Protein AF-A0A376L898-F1 (afdb_monomer)

Foldseek 3Di:
DDPLVVLVCLLPDPPDQLQVNLVVLDDDDLVRVQVVDPDRDSVVSLVVSLVVLLVSLAVCVPSLVVLLVVLDDPDDDPDPSNVSSLSSNLSSLLSPLSYDQVSNLVVLVVQLVSDPDPSSNVSSQVSCVSSVHPCNVVSVVVCCVVCVVVPVVVD

Sequence (155 aa):
MHVADAFRAVLLDEKIDPALAAEILTLPSVNEMAELFDIIDPIAIAEVREALTRTLATELADELLAIYNANYQSEYRVEHEDIAKRTLRNACLRFLAFGETHLADVLVSKQFHEANNMTDALAALSAAVAAQLPCRDALMQEYDDKWHLDGLVDG

Radius of gyration: 16.12 Å; Cα contacts (8 Å, |Δi|>4): 149; chains: 1; bounding box: 36×34×38 Å

Organism: Escherichia coli (NCBI:txid562)

Mean predicted aligned error: 5.52 Å

InterPro domains:
  IPR012779 Peptidase M1, alanyl aminopeptidase [PTHR46322] (3-153)
  IPR024601 Peptidase M1, alanyl aminopeptidase, C-terminal [PF17432] (2-153)
  IPR037144 Peptidase M1, alanyl aminopeptidase, C-terminal domain superfamily [G3DSA:1.25.50.10] (1-154)

Secondary structure (DSSP, 8-state):
--HHHHHHHHHH-TTS-HHHHHHHHSPPPHHHHHTT-SS--HHHHHHHHHHHHHHHHHHTHHHHHHHHHHT--SS---SHHHHHHHHHHHHHHHHHTTS-HHHHHHHHHHHHHH-SSHHHHHHHHHHHHHHT-TTHHHHHHHHHHHHTTSTTTT-

Nearest PDB structures (foldseek):
  5yo1-assembly1_A  TM=9.943E-01  e=6.608E-18  Escherichia coli K-12
  2dqm-assembly1_A  TM=9.947E-01  e=7.156E-17  Escherichia coli
  4xmz-assembly1_A  TM=9.949E-01  e=8.280E-17  Escherichia coli K-12
  3puu-assembly1_A  TM=9.947E-01  e=1.006E-16  Escherichia coli K-12
  5dll-assembly1_A  TM=9.369E-01  e=5.721E-07  Francisella tularensis subsp. tularensis SCHU S4

Structure (mmCIF, N/CA/C/O backbone):
data_AF-A0A376L898-F1
#
_entry.id   AF-A0A376L898-F1
#
loop_
_atom_site.group_PDB
_atom_site.id
_atom_site.type_symbol
_atom_site.label_atom_id
_atom_site.label_alt_id
_atom_site.label_comp_id
_atom_site.label_asym_id
_atom_site.label_entity_id
_atom_site.label_seq_id
_atom_site.pdbx_PDB_ins_code
_atom_site.Cartn_x
_atom_site.Cartn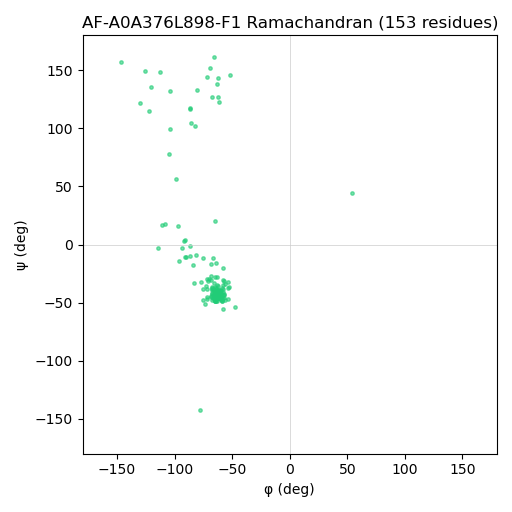_y
_atom_site.Cartn_z
_atom_site.occupancy
_atom_site.B_iso_or_equiv
_atom_site.auth_seq_id
_atom_site.auth_comp_id
_atom_site.auth_asym_id
_atom_site.auth_atom_id
_atom_site.pdbx_PDB_model_num
ATOM 1 N N . MET A 1 1 ? -8.219 -13.033 -18.993 1.00 48.44 1 MET A N 1
ATOM 2 C CA . MET A 1 1 ? -8.170 -13.227 -17.532 1.00 48.44 1 MET A CA 1
ATOM 3 C C . MET A 1 1 ? -7.136 -12.239 -17.041 1.00 48.44 1 MET A C 1
ATOM 5 O O . MET A 1 1 ? -5.955 -12.465 -17.281 1.00 48.44 1 MET A O 1
ATOM 9 N N . HIS A 1 2 ? -7.571 -11.067 -16.584 1.00 71.75 2 HIS A N 1
ATOM 10 C CA . HIS A 1 2 ? -6.644 -9.989 -16.253 1.00 71.75 2 HIS A CA 1
ATOM 11 C C . HIS A 1 2 ? -6.072 -10.265 -14.862 1.00 71.75 2 HIS A C 1
ATOM 13 O O . HIS A 1 2 ? -6.817 -10.615 -13.954 1.00 71.75 2 HIS A O 1
ATOM 19 N N . VAL A 1 3 ? -4.752 -10.151 -14.692 1.00 76.31 3 VAL A N 1
ATOM 20 C CA . VAL A 1 3 ? -4.074 -10.365 -13.397 1.00 76.31 3 VAL A CA 1
ATOM 21 C C . VAL A 1 3 ? -4.717 -9.506 -12.301 1.00 76.31 3 VAL A C 1
ATOM 23 O O . VAL A 1 3 ? -4.931 -9.988 -11.194 1.00 76.31 3 VAL A O 1
ATOM 26 N N . ALA A 1 4 ? -5.137 -8.286 -12.644 1.00 85.25 4 ALA A N 1
ATOM 27 C CA . ALA A 1 4 ? -5.867 -7.387 -11.757 1.00 85.25 4 ALA A CA 1
ATOM 28 C C . ALA A 1 4 ? -7.185 -7.978 -11.215 1.00 85.25 4 ALA A C 1
ATOM 30 O O . ALA A 1 4 ? -7.505 -7.748 -10.054 1.00 85.25 4 ALA A O 1
ATOM 31 N N . ASP A 1 5 ? -7.919 -8.784 -11.993 1.00 87.12 5 ASP A N 1
ATOM 32 C CA . ASP A 1 5 ? -9.185 -9.387 -11.544 1.00 87.12 5 ASP A CA 1
ATOM 33 C C . ASP A 1 5 ? -8.963 -10.390 -10.405 1.00 87.12 5 ASP A C 1
ATOM 35 O O . ASP A 1 5 ? -9.804 -10.515 -9.517 1.00 87.12 5 ASP A O 1
ATOM 39 N N . ALA A 1 6 ? -7.823 -11.090 -10.401 1.00 88.25 6 ALA A N 1
ATOM 40 C CA . ALA A 1 6 ? -7.473 -12.017 -9.328 1.00 88.25 6 ALA A CA 1
ATOM 41 C C . ALA A 1 6 ? -7.183 -11.269 -8.018 1.00 88.25 6 ALA A C 1
ATOM 43 O O . ALA A 1 6 ? -7.700 -11.646 -6.969 1.00 88.25 6 ALA A O 1
ATOM 44 N N . PHE A 1 7 ? -6.428 -10.167 -8.084 1.00 90.00 7 PHE A N 1
ATOM 45 C CA . PHE A 1 7 ? -6.202 -9.293 -6.928 1.00 90.00 7 PHE A CA 1
ATOM 46 C C . PHE A 1 7 ? -7.503 -8.633 -6.450 1.00 90.00 7 PHE A C 1
ATOM 48 O O . PHE A 1 7 ? -7.739 -8.552 -5.246 1.00 90.00 7 PHE A O 1
ATOM 55 N N . ARG A 1 8 ? -8.389 -8.235 -7.375 1.00 92.25 8 ARG A N 1
ATOM 56 C CA . ARG A 1 8 ? -9.720 -7.704 -7.044 1.00 92.25 8 ARG A CA 1
ATOM 57 C C . ARG A 1 8 ? -10.566 -8.734 -6.300 1.00 92.25 8 ARG A C 1
ATOM 59 O O . ARG A 1 8 ? -11.187 -8.398 -5.301 1.00 92.25 8 ARG A O 1
ATOM 66 N N . ALA A 1 9 ? -10.568 -9.986 -6.758 1.00 92.31 9 ALA A N 1
ATOM 67 C CA . ALA A 1 9 ? -11.301 -11.061 -6.098 1.00 92.31 9 ALA A CA 1
ATOM 68 C C . ALA A 1 9 ? -10.808 -11.291 -4.662 1.00 92.31 9 ALA A C 1
ATOM 70 O O . ALA A 1 9 ? -11.628 -11.487 -3.776 1.00 92.31 9 ALA A O 1
ATOM 71 N N . VAL A 1 10 ? -9.495 -11.204 -4.428 1.00 92.38 10 VAL A N 1
ATOM 72 C CA . VAL A 1 10 ? -8.902 -11.315 -3.085 1.00 92.38 10 VAL A CA 1
ATOM 73 C C . VAL A 1 10 ? -9.291 -10.134 -2.197 1.00 92.38 10 VAL A C 1
ATOM 75 O O . VAL A 1 10 ? -9.647 -10.343 -1.043 1.00 92.38 10 VAL A O 1
ATOM 78 N N . LEU A 1 11 ? -9.270 -8.905 -2.725 1.00 89.69 11 LEU A N 1
ATOM 79 C CA . LEU A 1 11 ? -9.689 -7.709 -1.983 1.00 89.69 11 LEU A CA 1
ATOM 80 C C . LEU A 1 11 ? -11.168 -7.755 -1.576 1.00 89.69 11 LEU A C 1
ATOM 82 O O . LEU A 1 11 ? -11.519 -7.252 -0.514 1.00 89.69 11 LEU A O 1
ATOM 86 N N . LEU A 1 12 ? -12.027 -8.331 -2.418 1.00 90.69 12 LEU A N 1
ATOM 87 C CA . LEU A 1 12 ? -13.478 -8.367 -2.215 1.00 90.69 12 LEU A CA 1
ATOM 88 C C . LEU A 1 12 ? -13.981 -9.641 -1.516 1.00 90.69 12 LEU A C 1
ATOM 90 O O . LEU A 1 12 ? -15.183 -9.760 -1.268 1.00 90.69 12 LEU A O 1
ATOM 94 N N . ASP A 1 13 ? -13.107 -10.602 -1.210 1.00 91.69 13 ASP A N 1
ATOM 95 C CA . ASP A 1 13 ? -13.499 -11.823 -0.507 1.00 91.69 13 ASP A CA 1
ATOM 96 C C . ASP A 1 13 ? -13.566 -11.582 1.007 1.00 91.69 13 ASP A C 1
ATOM 98 O O . ASP A 1 13 ? -12.559 -11.584 1.703 1.00 91.69 13 ASP A O 1
ATOM 102 N N . GLU A 1 14 ? -14.773 -11.427 1.549 1.00 85.12 14 GLU A N 1
ATOM 103 C CA . GLU A 1 14 ? -14.986 -11.244 2.993 1.00 85.12 14 GLU A CA 1
ATOM 104 C C . GLU A 1 14 ? -14.634 -12.481 3.842 1.00 85.12 14 GLU A C 1
ATOM 106 O O . GLU A 1 14 ? -14.609 -12.399 5.071 1.00 85.12 14 GLU A O 1
ATOM 111 N N . LYS A 1 15 ? -14.411 -13.647 3.221 1.00 89.12 15 LYS A N 1
ATOM 112 C CA . LYS A 1 15 ? -14.118 -14.902 3.933 1.00 89.12 15 LYS A CA 1
ATOM 113 C C . LYS A 1 15 ? -12.632 -15.194 4.038 1.00 89.12 15 LYS A C 1
ATOM 115 O O . LYS A 1 15 ? -12.262 -16.106 4.781 1.00 89.12 15 LYS A O 1
ATOM 120 N N . ILE A 1 16 ? -11.798 -14.492 3.274 1.00 90.00 16 ILE A N 1
ATOM 121 C CA . ILE A 1 16 ? -10.358 -14.689 3.337 1.00 90.00 16 ILE A CA 1
ATOM 122 C C . ILE A 1 16 ? -9.821 -14.122 4.652 1.00 90.00 16 ILE A C 1
ATOM 124 O O . ILE A 1 16 ? -10.293 -13.103 5.156 1.00 90.00 16 ILE A O 1
ATOM 128 N N . ASP A 1 17 ? -8.819 -14.788 5.219 1.00 89.44 17 ASP A N 1
ATOM 129 C CA . ASP A 1 17 ? -8.093 -14.241 6.360 1.00 89.44 17 ASP A CA 1
ATOM 130 C C . ASP A 1 17 ? -7.400 -12.929 5.932 1.00 89.44 17 ASP A C 1
ATOM 132 O O . ASP A 1 17 ? -6.660 -12.944 4.940 1.00 89.44 17 ASP A O 1
ATOM 136 N N . PRO A 1 18 ? -7.593 -11.802 6.647 1.00 88.69 18 PRO A N 1
ATOM 137 C CA . PRO A 1 18 ? -6.912 -10.546 6.344 1.00 88.69 18 PRO A CA 1
ATOM 138 C C . PRO A 1 18 ? -5.387 -10.676 6.276 1.00 88.69 18 PRO A C 1
ATOM 140 O O . PRO A 1 18 ? -4.759 -9.992 5.471 1.00 88.69 18 PRO A O 1
ATOM 143 N N . ALA A 1 19 ? -4.787 -11.569 7.072 1.00 88.50 19 ALA A N 1
ATOM 144 C CA . ALA A 1 19 ? -3.355 -11.841 7.008 1.00 88.50 19 ALA A CA 1
ATOM 145 C C . ALA A 1 19 ? -2.976 -12.472 5.663 1.00 88.50 19 ALA A C 1
ATOM 147 O O . ALA A 1 19 ? -2.020 -12.041 5.024 1.00 88.50 19 ALA A O 1
ATOM 148 N N . LEU A 1 20 ? -3.765 -13.442 5.190 1.00 89.88 20 LEU A N 1
ATOM 149 C CA . LEU A 1 20 ? -3.551 -14.072 3.889 1.00 89.88 20 LEU A CA 1
ATOM 150 C C . LEU A 1 20 ? -3.771 -13.079 2.741 1.00 89.88 20 LEU A C 1
ATOM 152 O O . LEU A 1 20 ? -2.969 -13.041 1.811 1.00 89.88 20 LEU A O 1
ATOM 156 N N . ALA A 1 21 ? -4.817 -12.250 2.808 1.00 92.00 21 ALA A N 1
ATOM 157 C CA . ALA A 1 21 ? -5.037 -11.197 1.818 1.00 92.00 21 ALA A CA 1
ATOM 158 C C . ALA A 1 21 ? -3.859 -10.216 1.765 1.00 92.00 21 ALA A C 1
ATOM 160 O O . ALA A 1 21 ? -3.426 -9.842 0.677 1.00 92.00 21 ALA A O 1
ATOM 161 N N . ALA A 1 22 ? -3.311 -9.831 2.920 1.00 90.62 22 ALA A N 1
ATOM 162 C CA . ALA A 1 22 ? -2.175 -8.922 2.990 1.00 90.62 22 ALA A CA 1
ATOM 163 C C . ALA A 1 22 ? -0.901 -9.515 2.368 1.00 90.62 22 ALA A C 1
ATOM 165 O O . ALA A 1 22 ? -0.192 -8.807 1.654 1.00 90.62 22 ALA A O 1
ATOM 166 N N . GLU A 1 23 ? -0.634 -10.803 2.593 1.00 90.88 23 GLU A N 1
ATOM 167 C CA . GLU A 1 23 ? 0.485 -11.512 1.960 1.00 90.88 23 GLU A CA 1
ATOM 168 C C . GLU A 1 23 ? 0.292 -11.625 0.443 1.00 90.88 23 GLU A C 1
ATOM 170 O O . GLU A 1 23 ? 1.206 -11.317 -0.314 1.00 90.88 23 GLU A O 1
ATOM 175 N N . ILE A 1 24 ? -0.917 -11.961 -0.027 1.00 92.06 24 ILE A N 1
ATOM 176 C CA . ILE A 1 24 ? -1.215 -12.010 -1.468 1.00 92.06 24 ILE A CA 1
ATOM 177 C C . ILE A 1 24 ? -1.038 -10.631 -2.119 1.00 92.06 24 ILE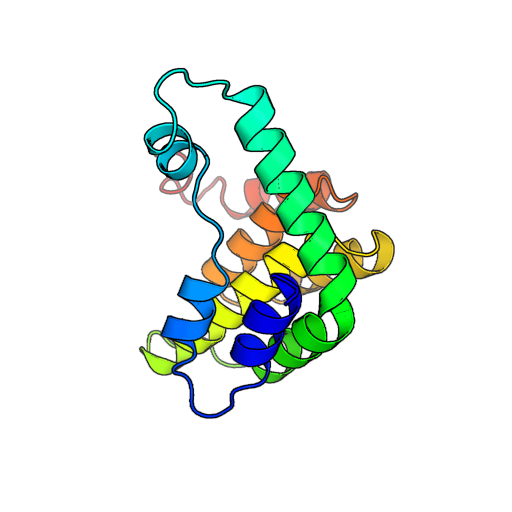 A C 1
ATOM 179 O O . ILE A 1 24 ? -0.529 -10.535 -3.233 1.00 92.06 24 ILE A O 1
ATOM 183 N N . LEU A 1 25 ? -1.440 -9.559 -1.432 1.00 89.94 25 LEU A N 1
ATOM 184 C CA . LEU A 1 25 ? -1.281 -8.176 -1.889 1.00 89.94 25 LEU A CA 1
ATOM 185 C C . LEU A 1 25 ? 0.160 -7.662 -1.765 1.00 89.94 25 LEU A C 1
ATOM 187 O O . LEU A 1 25 ? 0.482 -6.603 -2.304 1.00 89.94 25 LEU A O 1
ATOM 191 N N . THR A 1 26 ? 1.042 -8.381 -1.076 1.00 89.62 26 THR A N 1
ATOM 192 C CA . THR A 1 26 ? 2.444 -7.998 -0.958 1.00 89.62 26 THR A CA 1
ATOM 193 C C . THR A 1 26 ? 3.206 -8.539 -2.160 1.00 89.62 26 THR A C 1
ATOM 195 O O . THR A 1 26 ? 3.494 -9.726 -2.270 1.00 89.62 26 THR A O 1
ATOM 198 N N . LEU A 1 27 ? 3.525 -7.641 -3.097 1.00 88.62 27 LEU A N 1
ATOM 199 C CA . LEU A 1 27 ? 4.331 -8.002 -4.260 1.00 88.62 27 LEU A CA 1
ATOM 200 C C . LEU A 1 27 ? 5.725 -8.477 -3.822 1.00 88.62 27 LEU A C 1
ATOM 202 O O . LEU A 1 27 ? 6.306 -7.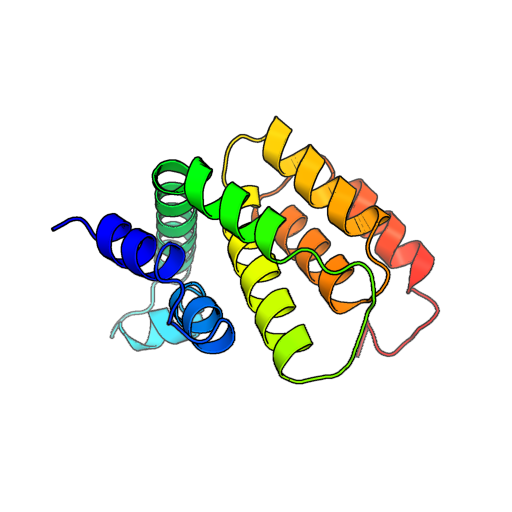851 -2.924 1.00 88.62 27 LEU A O 1
ATOM 206 N N . PRO A 1 28 ? 6.295 -9.487 -4.508 1.00 89.62 28 PRO A N 1
ATOM 207 C CA . PRO A 1 28 ? 7.636 -9.974 -4.220 1.00 89.62 28 PRO A CA 1
ATOM 208 C C . PRO A 1 28 ? 8.661 -8.837 -4.194 1.00 89.62 28 PRO A C 1
ATOM 210 O O . PRO A 1 28 ? 8.566 -7.841 -4.926 1.00 89.62 28 PRO A O 1
ATOM 213 N N . SER A 1 29 ? 9.651 -8.971 -3.323 1.00 89.44 29 SER A N 1
ATOM 214 C CA . SER A 1 29 ? 10.795 -8.072 -3.270 1.00 89.44 29 SER A CA 1
ATOM 215 C C . SER A 1 29 ? 11.648 -8.192 -4.534 1.00 89.44 29 SER A C 1
ATOM 217 O O . SER A 1 29 ? 11.599 -9.182 -5.261 1.00 89.44 29 SER A O 1
ATOM 219 N N . VAL A 1 30 ? 12.483 -7.182 -4.788 1.00 88.06 30 VAL A N 1
ATOM 220 C CA . VAL A 1 30 ? 13.426 -7.214 -5.919 1.00 88.06 30 VAL A CA 1
ATOM 221 C C . VAL A 1 30 ? 14.377 -8.414 -5.848 1.00 88.06 30 VAL A C 1
ATOM 223 O O . VAL A 1 30 ? 14.753 -8.941 -6.888 1.00 88.06 30 VAL A O 1
ATOM 226 N N . ASN A 1 31 ? 14.710 -8.882 -4.640 1.00 88.50 31 ASN A N 1
ATOM 227 C CA . ASN A 1 31 ? 15.558 -10.056 -4.432 1.00 88.50 31 ASN A CA 1
ATOM 228 C C . ASN A 1 31 ? 14.821 -11.347 -4.801 1.00 88.50 31 ASN A C 1
ATOM 230 O O . ASN A 1 31 ? 15.354 -12.153 -5.552 1.00 88.50 31 ASN A O 1
ATOM 234 N N . GLU A 1 32 ? 13.577 -11.507 -4.345 1.00 90.19 32 GLU A N 1
ATOM 235 C CA . GLU A 1 32 ? 12.744 -12.661 -4.711 1.00 90.19 32 GLU A CA 1
ATOM 236 C C . GLU A 1 32 ? 12.471 -12.700 -6.216 1.00 90.19 32 GLU A C 1
ATOM 238 O O . GLU A 1 32 ? 12.510 -13.760 -6.831 1.00 90.19 32 GLU A 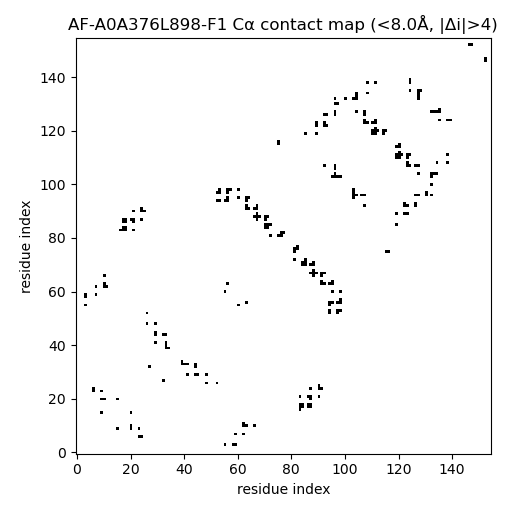O 1
ATOM 243 N N . MET A 1 33 ? 12.240 -11.539 -6.837 1.00 89.25 33 MET A N 1
ATOM 244 C CA . MET A 1 33 ? 12.099 -11.450 -8.290 1.00 89.25 33 MET A CA 1
ATOM 245 C C . MET A 1 33 ? 13.403 -11.801 -9.007 1.00 89.25 33 MET A C 1
ATOM 247 O O . MET A 1 33 ? 13.354 -12.462 -10.037 1.00 89.25 33 MET A O 1
ATOM 251 N N . ALA A 1 34 ? 14.557 -11.385 -8.481 1.00 90.06 34 ALA A N 1
ATOM 252 C CA . ALA A 1 34 ? 15.859 -11.678 -9.073 1.00 90.06 34 ALA A CA 1
ATOM 253 C C . ALA A 1 34 ? 16.168 -13.181 -9.102 1.00 90.06 34 ALA A C 1
ATOM 255 O O . ALA A 1 34 ? 16.737 -13.652 -10.082 1.00 90.06 34 ALA A O 1
ATOM 256 N N . GLU A 1 35 ? 15.736 -13.943 -8.093 1.00 91.31 35 GLU A N 1
ATOM 257 C CA . GLU A 1 35 ? 15.888 -15.406 -8.062 1.00 91.31 35 GLU A CA 1
ATOM 258 C C . GLU A 1 35 ? 15.117 -16.132 -9.180 1.00 91.31 35 GLU A C 1
ATOM 260 O O . GLU A 1 35 ? 15.411 -17.289 -9.481 1.00 91.31 35 GLU A O 1
ATOM 265 N N . LEU A 1 36 ? 14.159 -15.465 -9.834 1.00 89.56 36 LEU A N 1
ATOM 266 C CA . LEU A 1 36 ? 13.407 -16.017 -10.966 1.00 89.56 36 LEU A CA 1
ATOM 267 C C . LEU A 1 36 ? 14.160 -15.916 -12.303 1.00 89.56 36 LEU A C 1
ATOM 269 O O . LEU A 1 36 ? 13.688 -16.465 -13.301 1.00 89.56 36 LEU A O 1
ATOM 273 N N . PHE A 1 37 ? 15.293 -15.208 -12.349 1.00 90.50 37 PHE A N 1
ATOM 274 C CA . PHE A 1 37 ? 16.048 -14.950 -13.573 1.00 90.50 37 PHE A CA 1
ATOM 275 C C . PHE A 1 37 ? 17.478 -15.493 -13.488 1.00 90.50 37 PHE A C 1
ATOM 277 O O . PHE A 1 37 ? 18.201 -15.240 -12.530 1.00 90.50 37 PHE A O 1
ATOM 284 N N . ASP A 1 38 ? 17.932 -16.157 -14.555 1.00 88.94 38 ASP A N 1
ATOM 285 C CA . ASP A 1 38 ? 19.322 -16.627 -14.664 1.00 88.94 38 ASP A CA 1
ATOM 286 C C . ASP A 1 38 ? 20.332 -15.468 -14.803 1.00 88.94 38 ASP A C 1
ATOM 288 O O . ASP A 1 38 ? 21.483 -15.573 -14.378 1.00 88.94 38 ASP A O 1
ATOM 292 N N . ILE A 1 39 ? 19.912 -14.354 -15.417 1.00 91.31 39 ILE A N 1
ATOM 293 C CA . ILE A 1 39 ? 20.692 -13.115 -15.544 1.00 91.31 39 ILE A CA 1
ATOM 294 C C . ILE A 1 39 ? 19.885 -11.989 -14.905 1.00 91.31 39 ILE A C 1
ATOM 296 O O . ILE A 1 39 ? 18.814 -11.630 -15.393 1.00 91.31 39 ILE A O 1
ATOM 300 N N . ILE A 1 40 ? 20.414 -11.434 -13.818 1.00 89.94 40 ILE A N 1
ATOM 301 C CA . ILE A 1 40 ? 19.726 -10.429 -13.007 1.00 89.94 40 ILE A CA 1
ATOM 302 C C . ILE A 1 40 ? 19.983 -9.035 -13.586 1.00 89.94 40 ILE A C 1
ATOM 304 O O . ILE A 1 40 ? 21.119 -8.558 -13.580 1.00 89.94 40 ILE A O 1
ATOM 308 N N . ASP A 1 41 ? 18.916 -8.368 -14.026 1.00 92.12 41 ASP A N 1
ATOM 309 C CA . ASP A 1 41 ? 18.903 -6.926 -14.286 1.00 92.12 41 ASP A CA 1
ATOM 310 C C . ASP A 1 41 ? 18.155 -6.215 -13.141 1.00 92.12 41 ASP A C 1
ATOM 312 O O . ASP A 1 41 ? 16.919 -6.213 -13.109 1.00 92.12 41 ASP A O 1
ATOM 316 N N . PRO A 1 42 ? 18.875 -5.628 -12.167 1.00 88.81 42 PRO A N 1
ATOM 317 C CA . PRO A 1 42 ? 18.250 -5.036 -10.989 1.00 88.81 42 PRO A CA 1
ATOM 318 C C . PRO A 1 42 ? 17.432 -3.782 -11.321 1.00 88.81 42 PRO A C 1
ATOM 320 O O . PRO A 1 42 ? 16.477 -3.479 -10.606 1.00 88.81 42 PRO A O 1
ATOM 323 N N . ILE A 1 43 ? 17.782 -3.066 -12.395 1.00 91.25 43 ILE A N 1
ATOM 324 C CA . ILE A 1 43 ? 17.068 -1.857 -12.817 1.00 91.25 43 ILE A CA 1
ATOM 325 C C . ILE A 1 43 ? 15.732 -2.272 -13.423 1.00 91.25 43 ILE A C 1
ATOM 327 O O . ILE A 1 43 ? 14.687 -1.812 -12.966 1.00 91.25 43 ILE A O 1
ATOM 331 N N . ALA A 1 44 ? 15.752 -3.215 -14.369 1.00 91.00 44 ALA A N 1
ATOM 332 C CA . ALA A 1 44 ? 14.534 -3.704 -15.005 1.00 91.00 44 ALA A CA 1
ATOM 333 C C . ALA A 1 44 ? 13.564 -4.333 -13.990 1.00 91.00 44 ALA A C 1
ATOM 335 O O . ALA A 1 44 ? 12.360 -4.096 -14.059 1.00 91.00 44 ALA A O 1
ATOM 336 N N . ILE A 1 45 ? 14.068 -5.097 -13.013 1.00 91.19 45 ILE A N 1
ATOM 337 C CA . ILE A 1 45 ? 13.232 -5.693 -11.958 1.00 91.19 45 ILE A CA 1
ATOM 338 C C . ILE A 1 45 ? 12.565 -4.611 -11.103 1.00 91.19 45 ILE A C 1
ATOM 340 O O . ILE A 1 45 ? 11.363 -4.695 -10.838 1.00 91.19 45 ILE A O 1
ATOM 344 N N . ALA A 1 46 ? 13.321 -3.594 -10.680 1.00 89.94 46 ALA A N 1
ATOM 345 C CA . ALA A 1 46 ? 12.780 -2.495 -9.887 1.00 89.94 46 ALA A CA 1
ATOM 346 C C . ALA A 1 46 ? 11.716 -1.704 -10.668 1.00 89.94 46 ALA A C 1
ATOM 348 O O . ALA A 1 46 ? 10.626 -1.470 -10.142 1.00 89.94 46 ALA A O 1
ATOM 349 N N . GLU A 1 47 ? 11.991 -1.370 -11.932 1.00 91.12 47 GLU A N 1
ATOM 350 C CA . GLU A 1 47 ? 11.059 -0.653 -12.810 1.00 91.12 47 GLU A CA 1
ATOM 351 C C . GLU A 1 47 ? 9.779 -1.457 -13.070 1.00 91.12 47 GLU A C 1
ATOM 353 O O . GLU A 1 47 ? 8.677 -0.919 -12.967 1.00 91.12 47 GLU A O 1
ATOM 358 N N . VAL A 1 48 ? 9.893 -2.761 -13.350 1.00 92.00 48 VAL A N 1
ATOM 359 C CA . VAL A 1 48 ? 8.732 -3.641 -13.564 1.00 92.00 48 VAL A CA 1
ATOM 360 C C . VAL A 1 48 ? 7.898 -3.768 -12.295 1.00 92.00 48 VAL A C 1
ATOM 362 O O . VAL A 1 48 ? 6.668 -3.724 -12.364 1.00 92.00 48 VAL A O 1
ATOM 365 N N . ARG A 1 49 ? 8.538 -3.892 -11.128 1.00 91.12 49 ARG A N 1
ATOM 366 C CA . ARG A 1 49 ? 7.840 -3.949 -9.840 1.00 91.12 49 ARG A CA 1
ATOM 367 C C . ARG A 1 49 ? 7.065 -2.660 -9.571 1.00 91.12 49 ARG A C 1
ATOM 369 O O . ARG A 1 49 ? 5.903 -2.720 -9.165 1.00 91.12 49 ARG A O 1
ATOM 376 N N . GLU A 1 50 ? 7.670 -1.502 -9.821 1.00 90.69 50 GLU A N 1
ATOM 377 C CA . GLU A 1 50 ? 6.991 -0.212 -9.678 1.00 90.69 50 GLU A CA 1
ATOM 378 C C . GLU A 1 50 ? 5.842 -0.066 -10.686 1.00 90.69 50 GLU A C 1
ATOM 380 O O . GLU A 1 50 ? 4.728 0.297 -10.304 1.00 90.69 50 GLU A O 1
ATOM 385 N N . ALA A 1 51 ? 6.067 -0.414 -11.955 1.00 90.94 51 ALA A N 1
ATOM 386 C CA . ALA A 1 51 ? 5.049 -0.355 -13.000 1.00 90.94 51 ALA A CA 1
ATOM 387 C C . ALA A 1 51 ? 3.848 -1.264 -12.688 1.00 90.94 51 ALA A C 1
ATOM 389 O O . ALA A 1 51 ? 2.696 -0.855 -12.861 1.00 90.94 51 ALA A O 1
ATOM 390 N N . LEU A 1 52 ? 4.098 -2.473 -12.173 1.00 91.00 52 LEU A N 1
ATOM 391 C CA . LEU A 1 52 ? 3.049 -3.388 -11.722 1.00 91.00 52 LEU A CA 1
ATOM 392 C C . LEU A 1 52 ? 2.270 -2.796 -10.544 1.00 91.00 52 LEU A C 1
ATOM 394 O O . LEU A 1 52 ? 1.040 -2.817 -10.554 1.00 91.00 52 LEU A O 1
ATOM 398 N N . THR A 1 53 ? 2.976 -2.212 -9.573 1.00 92.25 53 THR A N 1
ATOM 399 C CA . THR A 1 53 ? 2.358 -1.539 -8.420 1.00 92.25 53 THR A CA 1
ATOM 400 C C . THR A 1 53 ? 1.442 -0.403 -8.873 1.00 92.25 53 THR A C 1
ATOM 402 O O . THR A 1 53 ? 0.285 -0.360 -8.466 1.00 92.25 53 THR A O 1
ATOM 405 N N . ARG A 1 54 ? 1.911 0.474 -9.771 1.00 92.00 54 ARG A N 1
ATOM 406 C CA . ARG A 1 54 ? 1.126 1.588 -10.338 1.00 92.00 54 ARG A CA 1
ATOM 407 C C . ARG A 1 54 ? -0.088 1.112 -11.134 1.00 92.00 54 ARG A C 1
ATOM 409 O O . ARG A 1 54 ? -1.163 1.702 -11.039 1.00 92.00 54 ARG A O 1
ATOM 416 N N . THR A 1 55 ? 0.069 0.033 -11.899 1.00 91.94 55 THR A N 1
ATOM 417 C CA . THR A 1 55 ? -1.024 -0.550 -12.689 1.00 91.94 55 THR A CA 1
ATOM 418 C C . THR A 1 55 ? -2.125 -1.082 -11.776 1.00 91.94 55 THR A C 1
ATOM 420 O O . THR A 1 55 ? -3.290 -0.736 -11.953 1.00 91.94 55 THR A O 1
ATOM 423 N N . LEU A 1 56 ? -1.762 -1.863 -10.753 1.00 92.00 56 LEU A N 1
ATOM 424 C CA . LEU A 1 56 ? -2.718 -2.379 -9.770 1.00 92.00 56 LEU A CA 1
ATOM 425 C C . LEU A 1 56 ? -3.358 -1.251 -8.955 1.00 92.00 56 LEU A C 1
ATOM 427 O O . LEU A 1 56 ? -4.566 -1.271 -8.747 1.00 92.00 56 LEU A O 1
ATOM 431 N N . ALA A 1 57 ? -2.578 -0.244 -8.556 1.00 93.00 57 ALA A N 1
ATOM 432 C CA . ALA A 1 57 ? -3.082 0.934 -7.857 1.00 93.00 57 ALA A CA 1
ATOM 433 C C . ALA A 1 57 ? -4.140 1.696 -8.666 1.00 93.00 57 ALA A C 1
ATOM 435 O O . ALA A 1 57 ? -5.108 2.183 -8.094 1.00 93.00 57 ALA A O 1
ATOM 436 N N . THR A 1 58 ? -3.967 1.781 -9.988 1.00 91.44 58 THR A N 1
ATOM 437 C CA . THR A 1 58 ? -4.908 2.471 -10.881 1.00 91.44 58 THR A CA 1
ATOM 438 C C . THR A 1 58 ? -6.177 1.649 -11.101 1.00 91.44 58 THR A C 1
ATOM 440 O O . THR A 1 58 ? -7.280 2.168 -10.969 1.00 91.44 58 THR A O 1
ATOM 443 N N . GLU A 1 59 ? -6.034 0.359 -11.407 1.00 92.38 59 GLU A N 1
ATOM 444 C CA . GLU A 1 59 ? -7.167 -0.521 -11.722 1.00 92.38 59 GLU A CA 1
ATOM 445 C C . GLU A 1 59 ? -8.027 -0.863 -10.496 1.00 92.38 59 GLU A C 1
ATOM 447 O O . GLU A 1 59 ? -9.225 -1.121 -10.633 1.00 92.38 59 GLU A O 1
ATOM 452 N N . LEU A 1 60 ? -7.421 -0.895 -9.305 1.00 93.44 60 LEU A N 1
ATOM 453 C CA . LEU A 1 60 ? -8.055 -1.300 -8.045 1.00 93.44 60 LEU A CA 1
ATOM 454 C C . LEU A 1 60 ? -8.243 -0.124 -7.079 1.00 93.44 60 LEU A C 1
ATOM 456 O O . LEU A 1 60 ? -8.414 -0.346 -5.884 1.00 93.44 60 LEU A O 1
ATOM 460 N N . ALA A 1 61 ? -8.161 1.121 -7.559 1.00 92.50 61 ALA A N 1
ATOM 461 C CA . ALA A 1 61 ? -8.151 2.314 -6.709 1.00 92.50 61 ALA A CA 1
ATOM 462 C C . ALA A 1 61 ? -9.349 2.370 -5.742 1.00 92.50 61 ALA A C 1
ATOM 464 O O . ALA A 1 61 ? -9.172 2.605 -4.544 1.00 92.50 61 ALA A O 1
ATOM 465 N N . ASP A 1 62 ? -10.555 2.111 -6.255 1.00 92.88 62 ASP A N 1
ATOM 466 C CA . ASP A 1 62 ? -11.795 2.164 -5.480 1.00 92.88 62 ASP A CA 1
ATOM 467 C C . ASP A 1 62 ? -11.841 1.058 -4.413 1.00 92.88 62 ASP A C 1
ATOM 469 O O . ASP A 1 62 ? -12.144 1.324 -3.246 1.00 92.88 62 ASP A O 1
ATOM 473 N N . GLU A 1 63 ? -11.489 -0.179 -4.777 1.00 93.94 63 GLU A N 1
ATOM 474 C CA . GLU A 1 63 ? -11.450 -1.308 -3.845 1.00 93.94 63 GLU A CA 1
ATOM 475 C C . GLU A 1 63 ? -10.368 -1.142 -2.784 1.00 93.94 63 GLU A C 1
ATOM 477 O O . GLU A 1 63 ? -10.629 -1.355 -1.600 1.00 93.94 63 GLU A O 1
ATOM 482 N N . LEU A 1 64 ? -9.163 -0.728 -3.181 1.00 94.62 64 LEU A N 1
ATOM 483 C CA . LEU A 1 64 ? -8.056 -0.480 -2.261 1.00 94.62 64 LEU A CA 1
ATOM 484 C C . LEU A 1 64 ? -8.444 0.569 -1.221 1.00 94.62 64 LEU A C 1
ATOM 486 O O . LEU A 1 64 ? -8.178 0.381 -0.034 1.00 94.62 64 LEU A O 1
ATOM 490 N N . LEU A 1 65 ? -9.109 1.649 -1.642 1.00 94.19 65 LEU A N 1
ATOM 491 C CA . LEU A 1 65 ? -9.572 2.690 -0.731 1.00 94.19 65 LEU A CA 1
ATOM 492 C C . LEU A 1 65 ? -10.686 2.184 0.196 1.00 94.19 65 LEU A C 1
ATOM 494 O O . LEU A 1 65 ? -10.697 2.516 1.385 1.00 94.19 65 LEU A O 1
ATOM 498 N N . ALA A 1 66 ? -11.607 1.364 -0.312 1.00 94.12 66 ALA A N 1
ATOM 499 C CA . ALA A 1 66 ? -12.668 0.774 0.497 1.00 94.12 66 ALA A CA 1
ATOM 500 C C . ALA A 1 66 ? -12.100 -0.147 1.589 1.00 94.12 66 ALA A C 1
ATOM 502 O O . ALA A 1 66 ? -12.435 0.015 2.764 1.00 94.12 66 ALA A O 1
ATOM 503 N N . ILE A 1 67 ? -11.187 -1.053 1.227 1.00 94.12 67 ILE A N 1
ATOM 504 C CA . ILE A 1 67 ? -10.545 -1.992 2.158 1.00 94.12 67 ILE A CA 1
ATOM 505 C C . ILE A 1 67 ? -9.624 -1.265 3.139 1.00 94.12 67 ILE A C 1
ATOM 507 O O . ILE A 1 67 ? -9.623 -1.588 4.330 1.00 94.12 67 ILE A O 1
ATOM 511 N N . TYR A 1 68 ? -8.902 -0.239 2.683 1.00 95.12 68 TYR A N 1
ATOM 512 C CA . TYR A 1 68 ? -8.101 0.627 3.547 1.00 95.12 68 TYR A CA 1
ATOM 513 C C . TYR A 1 68 ? -8.947 1.263 4.662 1.00 95.12 68 TYR A C 1
ATOM 515 O O . TYR A 1 68 ? -8.573 1.210 5.835 1.00 95.12 68 TYR A O 1
ATOM 523 N N . ASN A 1 69 ? -10.109 1.820 4.310 1.00 93.31 69 ASN A N 1
ATOM 524 C CA . ASN A 1 69 ? -11.010 2.450 5.274 1.00 93.31 69 ASN A CA 1
ATOM 525 C C . ASN A 1 69 ? -11.721 1.421 6.169 1.00 93.31 69 ASN A C 1
ATOM 527 O O . ASN A 1 69 ? -11.881 1.660 7.365 1.00 93.31 69 ASN A O 1
ATOM 531 N N . ALA A 1 70 ? -12.115 0.268 5.620 1.00 92.69 70 ALA A N 1
ATOM 532 C CA . ALA A 1 70 ? -12.794 -0.797 6.362 1.00 92.69 70 ALA A CA 1
ATOM 533 C C . ALA A 1 70 ? -11.916 -1.425 7.460 1.00 92.69 70 ALA A C 1
ATOM 535 O O . ALA A 1 70 ? -12.433 -1.896 8.471 1.00 92.69 70 ALA A O 1
ATOM 536 N N . ASN A 1 71 ? -10.592 -1.405 7.279 1.00 91.81 71 ASN A N 1
ATOM 537 C CA . ASN A 1 71 ? -9.620 -1.943 8.233 1.00 91.81 71 ASN A CA 1
ATOM 538 C C . ASN A 1 71 ? -9.019 -0.876 9.165 1.00 91.81 71 ASN A C 1
ATOM 540 O O . ASN A 1 71 ? -7.998 -1.122 9.807 1.00 91.81 71 ASN A O 1
ATOM 544 N N . TYR A 1 72 ? -9.624 0.312 9.262 1.00 92.31 72 TYR A N 1
ATOM 545 C CA . TYR A 1 72 ? -9.219 1.308 10.253 1.00 92.31 72 TYR A CA 1
ATOM 546 C C . TYR A 1 72 ? -9.447 0.799 11.685 1.00 92.31 72 TYR A C 1
ATOM 548 O O . TYR A 1 72 ? -10.490 0.226 12.006 1.00 92.31 72 TYR A O 1
ATOM 556 N N . GLN A 1 73 ? -8.480 1.056 12.566 1.00 88.38 73 GLN A N 1
ATOM 557 C CA . GLN A 1 73 ? -8.534 0.678 13.974 1.00 88.38 73 GLN A CA 1
ATOM 558 C C . GLN A 1 73 ? -8.200 1.890 14.837 1.00 88.38 73 GLN A C 1
ATOM 560 O O . GLN A 1 73 ? -7.130 2.478 14.705 1.00 88.38 73 GLN A O 1
ATOM 565 N N . SER A 1 74 ? -9.119 2.266 15.728 1.00 85.56 74 SER A N 1
ATOM 566 C CA . SER A 1 74 ? -8.914 3.383 16.656 1.00 85.56 74 SER A CA 1
ATOM 567 C C . SER A 1 74 ? -8.012 3.015 17.835 1.00 85.56 74 SER A C 1
ATOM 569 O O . SER A 1 74 ? -7.290 3.864 18.351 1.00 85.56 74 SER A O 1
ATOM 571 N N . GLU A 1 75 ? -8.055 1.756 18.274 1.00 86.56 75 GLU A N 1
ATOM 572 C CA . GLU A 1 75 ? -7.229 1.247 19.366 1.00 86.56 75 GLU A CA 1
ATOM 573 C C . GLU A 1 75 ? -6.081 0.404 18.818 1.00 86.56 75 GLU A C 1
ATOM 575 O O . GLU A 1 75 ? -6.285 -0.475 17.983 1.00 86.56 75 GLU A O 1
ATOM 580 N N . TYR A 1 76 ? -4.871 0.664 19.310 1.00 86.31 76 TYR A N 1
ATOM 581 C CA . TYR A 1 76 ? -3.710 -0.154 18.995 1.00 86.31 76 TYR A CA 1
ATOM 582 C C . TYR A 1 76 ? -3.625 -1.337 19.959 1.00 86.31 76 TYR A C 1
ATOM 584 O O . TYR A 1 76 ? -3.424 -1.154 21.162 1.00 86.31 76 TYR A O 1
ATOM 592 N N . ARG A 1 77 ? -3.741 -2.553 19.419 1.00 85.38 77 ARG A N 1
ATOM 593 C CA . ARG A 1 77 ? -3.528 -3.803 20.155 1.00 85.38 77 ARG A CA 1
ATOM 594 C C . ARG A 1 77 ? -2.493 -4.675 19.455 1.00 85.38 77 ARG A C 1
ATOM 596 O O . ARG A 1 77 ? -2.349 -4.654 18.228 1.00 85.38 77 ARG A O 1
ATOM 603 N N . VAL A 1 78 ? -1.771 -5.450 20.259 1.00 87.19 78 VAL A N 1
ATOM 604 C CA . VAL A 1 78 ? -0.812 -6.468 19.801 1.00 87.19 78 VAL A CA 1
ATOM 605 C C . VAL A 1 78 ? -1.502 -7.832 19.850 1.00 87.19 78 VAL A C 1
ATOM 607 O O . VAL A 1 78 ? -1.074 -8.751 20.541 1.00 87.19 78 VAL A O 1
ATOM 610 N N . GLU A 1 79 ? -2.629 -7.925 19.151 1.00 90.50 79 GLU A N 1
ATOM 611 C CA . GLU A 1 79 ? -3.419 -9.145 18.984 1.00 90.50 79 GLU A CA 1
ATOM 612 C C . GLU A 1 79 ? -3.356 -9.580 17.520 1.00 90.50 79 GLU A C 1
ATOM 614 O O . GLU A 1 79 ? -3.226 -8.743 16.626 1.00 90.50 79 GLU A O 1
ATOM 619 N N . HIS A 1 80 ? -3.410 -10.887 17.261 1.00 87.44 80 HIS A N 1
ATOM 620 C CA . HIS A 1 80 ? -3.214 -11.422 15.910 1.00 87.44 80 HIS A CA 1
ATOM 621 C C . HIS A 1 80 ? -4.215 -10.857 14.893 1.00 87.44 80 HIS A C 1
ATOM 623 O O . HIS A 1 80 ? -3.810 -10.505 13.787 1.00 87.44 80 HIS A O 1
ATOM 629 N N . GLU A 1 81 ? -5.487 -10.710 15.271 1.00 88.50 81 GLU A N 1
ATOM 630 C CA . GLU A 1 81 ? -6.519 -10.135 14.399 1.00 88.50 81 GLU A CA 1
ATOM 631 C C . GLU A 1 81 ? -6.248 -8.657 14.089 1.00 88.50 81 GLU A C 1
ATOM 633 O O . GLU A 1 81 ? -6.347 -8.230 12.936 1.00 88.50 81 GLU A O 1
ATOM 638 N N . ASP A 1 82 ? -5.850 -7.878 15.098 1.00 89.44 82 ASP A N 1
ATOM 639 C CA . ASP A 1 82 ? -5.504 -6.469 14.930 1.00 89.44 82 ASP A CA 1
ATOM 640 C C . ASP A 1 82 ? -4.251 -6.290 14.066 1.00 89.44 82 ASP A C 1
ATOM 642 O O . ASP A 1 82 ? -4.198 -5.404 13.217 1.00 89.44 82 ASP A O 1
ATOM 646 N N . ILE A 1 83 ? -3.250 -7.155 14.238 1.00 90.19 83 ILE A N 1
ATOM 647 C CA . ILE A 1 83 ? -2.059 -7.166 13.387 1.00 90.19 83 ILE A CA 1
ATOM 648 C C . ILE A 1 83 ? -2.455 -7.486 11.944 1.00 90.19 83 ILE A C 1
ATOM 650 O O . ILE A 1 83 ? -2.029 -6.773 11.043 1.00 90.19 83 ILE A O 1
ATOM 654 N N . ALA A 1 84 ? -3.296 -8.497 11.713 1.00 91.00 84 ALA A N 1
ATOM 655 C CA . ALA A 1 84 ? -3.730 -8.892 10.374 1.00 91.00 84 ALA A CA 1
ATOM 656 C C . ALA A 1 84 ? -4.459 -7.754 9.637 1.00 91.00 84 ALA A C 1
ATOM 658 O O . ALA A 1 84 ? -4.108 -7.423 8.502 1.00 91.00 84 ALA A O 1
ATOM 659 N N . LYS A 1 85 ? -5.414 -7.092 10.306 1.00 91.75 85 LYS A N 1
ATOM 660 C CA . LYS A 1 85 ? -6.130 -5.926 9.757 1.00 91.75 85 LYS A CA 1
ATOM 661 C C . LYS A 1 85 ? -5.192 -4.765 9.449 1.00 91.75 85 LYS A C 1
ATOM 663 O O . LYS A 1 85 ? -5.281 -4.170 8.375 1.00 91.75 85 LYS A O 1
ATOM 668 N N . ARG A 1 86 ? -4.257 -4.471 10.356 1.00 93.00 86 ARG A N 1
ATOM 669 C CA . ARG A 1 86 ? -3.250 -3.423 10.161 1.00 93.00 86 ARG A CA 1
ATOM 670 C C . ARG A 1 86 ? -2.316 -3.737 8.993 1.00 93.00 86 ARG A C 1
ATOM 672 O O . ARG A 1 86 ? -2.042 -2.854 8.182 1.00 93.00 86 ARG A O 1
ATOM 679 N N . THR A 1 87 ? -1.863 -4.982 8.859 1.00 91.62 87 THR A N 1
ATOM 680 C CA . THR A 1 87 ? -1.028 -5.416 7.731 1.00 91.62 87 THR A CA 1
ATOM 681 C C . THR A 1 87 ? -1.781 -5.268 6.412 1.00 91.62 87 THR A C 1
ATOM 683 O O . THR A 1 87 ? -1.227 -4.702 5.472 1.00 91.62 87 THR A O 1
ATOM 686 N N . LEU A 1 88 ? -3.057 -5.671 6.354 1.00 93.75 88 LEU A N 1
ATOM 687 C CA . LEU A 1 88 ? -3.897 -5.505 5.164 1.00 93.75 88 LEU A CA 1
ATOM 688 C C . LEU A 1 88 ? -4.114 -4.027 4.812 1.00 93.75 88 LEU A C 1
ATOM 690 O O . LEU A 1 88 ? -3.935 -3.629 3.659 1.00 93.75 88 LEU A O 1
ATOM 694 N N . ARG A 1 89 ? -4.439 -3.190 5.804 1.00 94.69 89 ARG A N 1
ATOM 695 C CA . ARG A 1 89 ? -4.588 -1.739 5.622 1.00 94.69 89 ARG A CA 1
ATOM 696 C C . ARG A 1 89 ? -3.308 -1.116 5.064 1.00 94.69 89 ARG A C 1
ATOM 698 O O . ARG A 1 89 ? -3.362 -0.350 4.105 1.00 94.69 89 ARG A O 1
ATOM 705 N N . ASN A 1 90 ? -2.155 -1.478 5.621 1.00 94.69 90 ASN A N 1
ATOM 706 C CA . ASN A 1 90 ? -0.862 -0.962 5.180 1.00 94.69 90 ASN A CA 1
ATOM 707 C C . ASN A 1 90 ? -0.443 -1.515 3.809 1.00 94.69 90 ASN A C 1
ATOM 709 O O . ASN A 1 90 ? 0.175 -0.790 3.032 1.00 94.69 90 ASN A O 1
ATOM 713 N N . ALA A 1 91 ? -0.824 -2.746 3.459 1.00 93.88 91 ALA A N 1
ATOM 714 C CA . ALA A 1 91 ? -0.667 -3.267 2.103 1.00 93.88 91 ALA A CA 1
ATOM 715 C C . ALA A 1 91 ? -1.487 -2.449 1.092 1.00 93.88 91 ALA A C 1
ATOM 717 O O . ALA A 1 91 ? -0.955 -2.058 0.056 1.00 93.88 91 ALA A O 1
ATOM 718 N N . CYS A 1 92 ? -2.732 -2.092 1.426 1.00 95.00 92 CYS A N 1
ATOM 719 C CA . CYS A 1 92 ? -3.557 -1.225 0.581 1.00 95.00 92 CYS A CA 1
ATOM 720 C C . CYS A 1 92 ? -2.949 0.178 0.432 1.00 95.00 92 CYS A C 1
ATOM 722 O O . CYS A 1 92 ? -2.884 0.701 -0.680 1.00 95.00 92 CYS A O 1
ATOM 724 N N . LEU A 1 93 ? -2.439 0.767 1.524 1.00 95.38 93 LEU A N 1
ATOM 725 C CA . LEU A 1 93 ? -1.786 2.081 1.492 1.00 95.38 93 LEU A CA 1
ATOM 726 C C . LEU A 1 93 ? -0.593 2.112 0.531 1.00 95.38 93 LEU A C 1
ATOM 728 O O . LEU A 1 93 ? -0.406 3.104 -0.169 1.00 95.38 93 LEU A O 1
ATOM 732 N N . ARG A 1 94 ? 0.194 1.027 0.466 1.00 93.94 94 ARG A N 1
ATOM 733 C CA . ARG A 1 94 ? 1.330 0.939 -0.461 1.00 93.94 94 ARG A CA 1
ATOM 734 C C . ARG A 1 94 ? 0.889 1.134 -1.901 1.00 93.94 94 ARG A C 1
ATOM 736 O O . ARG A 1 94 ? 1.557 1.869 -2.606 1.00 93.94 94 ARG A O 1
ATOM 743 N N . PHE A 1 95 ? -0.225 0.538 -2.326 1.00 94.69 95 PHE A N 1
ATOM 744 C CA . PHE A 1 95 ? -0.760 0.771 -3.668 1.00 94.69 95 PHE A CA 1
ATOM 745 C C . PHE A 1 95 ? -1.367 2.168 -3.806 1.00 94.69 95 PHE A C 1
ATOM 747 O O . PHE A 1 95 ? -1.060 2.861 -4.770 1.00 94.69 95 PHE A O 1
ATOM 754 N N . LEU A 1 96 ? -2.168 2.617 -2.832 1.00 94.88 96 LEU A N 1
ATOM 755 C CA . LEU A 1 96 ? -2.805 3.942 -2.865 1.00 94.88 96 LEU A CA 1
ATOM 756 C C . LEU A 1 96 ? -1.787 5.085 -2.993 1.00 94.88 96 LEU A C 1
ATOM 758 O O . LEU A 1 96 ? -2.076 6.081 -3.650 1.00 94.88 96 LEU A O 1
ATOM 762 N N . ALA A 1 97 ? -0.583 4.921 -2.439 1.00 95.31 97 ALA A N 1
ATOM 763 C CA . ALA A 1 97 ? 0.503 5.886 -2.582 1.00 95.31 97 ALA A CA 1
ATOM 764 C C . ALA A 1 97 ? 0.982 6.064 -4.037 1.00 95.31 97 ALA A C 1
ATOM 766 O O . ALA A 1 97 ? 1.445 7.140 -4.399 1.00 95.31 97 ALA A O 1
ATOM 767 N N . PHE A 1 98 ? 0.842 5.039 -4.884 1.00 94.50 98 PHE A N 1
ATOM 768 C CA . PHE A 1 98 ? 1.170 5.086 -6.315 1.00 94.50 98 PHE A CA 1
ATOM 769 C C . PHE A 1 98 ? -0.016 5.492 -7.207 1.00 94.50 98 PHE A C 1
ATOM 771 O O . PHE A 1 98 ? 0.122 5.473 -8.434 1.00 94.50 98 PHE A O 1
ATOM 778 N N . GLY A 1 99 ? -1.165 5.823 -6.608 1.00 91.56 99 GLY A N 1
ATOM 779 C CA . GLY A 1 99 ? -2.357 6.306 -7.300 1.00 91.56 99 GLY A CA 1
ATOM 780 C C . GLY A 1 99 ? -2.264 7.784 -7.696 1.00 91.56 99 GLY A C 1
ATOM 781 O O . GLY A 1 99 ? -1.213 8.284 -8.096 1.00 91.56 99 GLY A O 1
ATOM 782 N N . GLU A 1 100 ? -3.387 8.497 -7.602 1.00 90.38 100 GLU A N 1
ATOM 783 C CA . GLU A 1 100 ? -3.436 9.936 -7.882 1.00 90.38 100 GLU A CA 1
ATOM 784 C C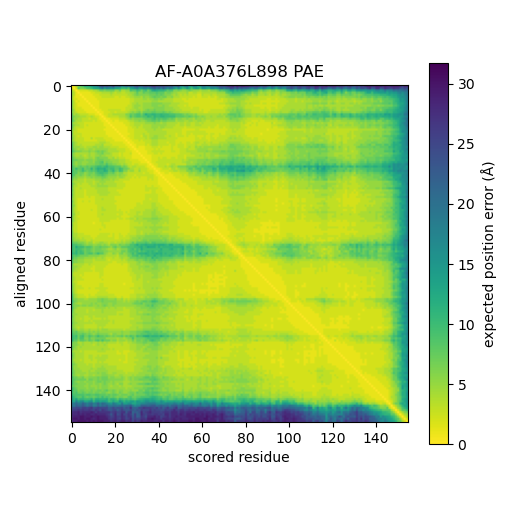 . GLU A 1 100 ? -2.641 10.718 -6.824 1.00 90.38 100 GLU A C 1
ATOM 786 O O . GLU A 1 100 ? -2.870 10.554 -5.627 1.00 90.38 100 GLU A O 1
ATOM 791 N N . THR A 1 101 ? -1.704 11.561 -7.267 1.00 89.81 101 THR A N 1
ATOM 792 C CA . THR A 1 101 ? -0.700 12.198 -6.404 1.00 89.81 101 THR A CA 1
ATOM 793 C C . THR A 1 101 ? -1.306 13.008 -5.261 1.00 89.81 101 THR A C 1
ATOM 795 O O . THR A 1 101 ? -0.814 12.918 -4.140 1.00 89.81 101 THR A O 1
ATOM 798 N N . HIS A 1 102 ? -2.353 13.799 -5.508 1.00 91.75 102 HIS A N 1
ATOM 799 C CA . HIS A 1 102 ? -2.962 14.621 -4.463 1.00 91.75 102 HIS A CA 1
ATOM 800 C C . HIS A 1 102 ? -3.678 13.757 -3.414 1.00 91.75 102 HIS A C 1
ATOM 802 O O . HIS A 1 102 ? -3.507 13.968 -2.213 1.00 91.75 102 HIS A O 1
ATOM 808 N N . LEU A 1 103 ? -4.453 12.758 -3.840 1.00 91.31 103 LEU A N 1
ATOM 809 C CA . LEU A 1 103 ? -5.098 11.808 -2.935 1.00 91.31 103 LEU A CA 1
ATOM 810 C C . LEU A 1 103 ? -4.068 11.007 -2.125 1.00 91.31 103 LEU A C 1
ATOM 812 O O . LEU A 1 103 ? -4.222 10.866 -0.912 1.00 91.31 103 LEU A O 1
ATOM 816 N N . ALA A 1 104 ? -3.020 10.514 -2.785 1.00 94.19 104 ALA A N 1
ATOM 817 C CA . ALA A 1 104 ? -1.930 9.774 -2.164 1.00 94.19 104 ALA A CA 1
ATOM 818 C C . ALA A 1 104 ? -1.228 10.604 -1.081 1.00 94.19 104 ALA A C 1
ATOM 820 O O . ALA A 1 104 ? -1.063 10.130 0.043 1.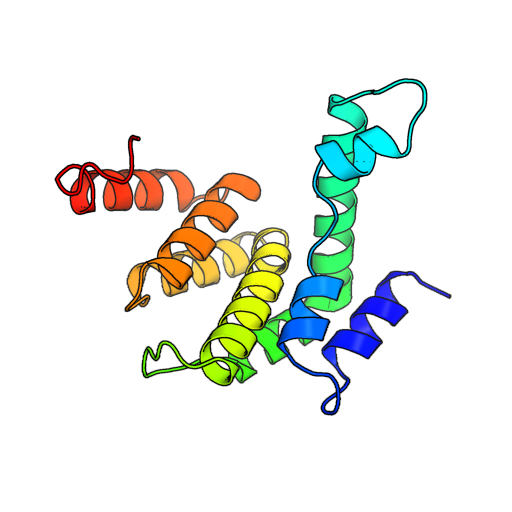00 94.19 104 ALA A O 1
ATOM 821 N N . ASP A 1 105 ? -0.879 11.855 -1.393 1.00 94.31 105 ASP A N 1
ATOM 822 C CA . ASP A 1 105 ? -0.214 12.771 -0.465 1.00 94.31 105 ASP A CA 1
ATOM 823 C C . ASP A 1 105 ? -1.062 13.029 0.787 1.00 94.31 105 ASP A C 1
ATOM 825 O O . ASP A 1 105 ? -0.576 12.899 1.913 1.00 94.31 105 ASP A O 1
ATOM 829 N N . VAL A 1 106 ? -2.363 13.284 0.606 1.00 95.50 106 VAL A N 1
ATOM 830 C CA . VAL A 1 106 ? -3.301 13.494 1.717 1.00 95.50 106 VAL A CA 1
ATOM 831 C C . VAL A 1 106 ? -3.450 12.237 2.574 1.00 95.50 106 VAL A C 1
ATOM 833 O O . VAL A 1 106 ? -3.406 12.335 3.800 1.00 95.50 106 VAL A O 1
ATOM 836 N N . LEU A 1 107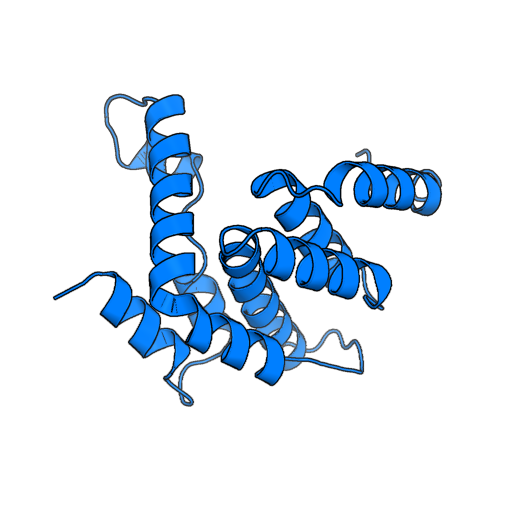 ? -3.630 11.059 1.968 1.00 95.00 107 LEU A N 1
ATOM 837 C CA . LEU A 1 107 ? -3.830 9.808 2.709 1.00 95.00 107 LEU A CA 1
ATOM 838 C C . LEU A 1 107 ? -2.589 9.412 3.508 1.00 95.00 107 LEU A C 1
ATOM 840 O O . LEU A 1 107 ? -2.697 9.071 4.688 1.00 95.00 107 LEU A O 1
ATOM 844 N N . VAL A 1 108 ? -1.418 9.474 2.875 1.00 95.69 108 VAL A N 1
ATOM 845 C CA . VAL A 1 108 ? -0.149 9.097 3.499 1.00 95.69 108 VAL A CA 1
ATOM 846 C C . VAL A 1 108 ? 0.211 10.072 4.616 1.00 95.69 108 VAL A C 1
ATOM 848 O O . VAL A 1 108 ? 0.491 9.638 5.735 1.00 95.69 108 VAL A O 1
ATOM 851 N N . SER A 1 109 ? 0.115 11.379 4.358 1.00 94.50 109 SER A N 1
ATOM 852 C CA . SER A 1 109 ? 0.347 12.402 5.378 1.00 94.50 109 SER A CA 1
ATOM 853 C C . SER A 1 109 ? -0.620 12.244 6.551 1.00 94.50 109 SER A C 1
ATOM 855 O O . SER A 1 109 ? -0.194 12.205 7.705 1.00 94.50 109 SER A O 1
ATOM 857 N N . LYS A 1 110 ? -1.919 12.056 6.287 1.00 94.88 110 LYS A N 1
ATOM 858 C CA . LYS A 1 110 ? -2.916 11.844 7.343 1.00 94.88 110 LYS A CA 1
ATOM 859 C C . LYS A 1 110 ? -2.587 10.623 8.198 1.00 94.88 110 LYS A C 1
ATOM 861 O O . LYS A 1 110 ? -2.617 10.724 9.422 1.00 94.88 110 LYS A O 1
ATOM 866 N N . GLN A 1 111 ? -2.250 9.487 7.581 1.00 94.69 111 GLN A N 1
ATOM 867 C CA . GLN A 1 111 ? -1.905 8.288 8.340 1.00 94.69 111 GLN A CA 1
ATOM 868 C C . GLN A 1 111 ? -0.671 8.503 9.217 1.00 94.69 111 GLN A C 1
ATOM 870 O O . GLN A 1 111 ? -0.683 8.058 10.358 1.00 94.69 111 GLN A O 1
ATOM 875 N N . PHE A 1 112 ? 0.364 9.186 8.725 1.00 94.50 112 PHE A N 1
ATOM 876 C CA . PHE A 1 112 ? 1.557 9.463 9.523 1.00 94.50 112 PHE A CA 1
ATOM 877 C C . PHE A 1 112 ? 1.243 10.315 10.763 1.00 94.50 112 PHE A C 1
ATOM 879 O O . PHE A 1 112 ? 1.664 9.971 11.866 1.00 94.50 112 PHE A O 1
ATOM 886 N N . HIS A 1 113 ? 0.465 11.391 10.603 1.00 92.38 113 HIS A N 1
ATOM 887 C CA . HIS A 1 113 ? 0.134 12.306 11.700 1.00 92.38 113 HIS A CA 1
ATOM 888 C C . HIS A 1 113 ? -0.866 11.715 12.704 1.00 92.38 113 HIS A C 1
ATOM 890 O O . HIS A 1 113 ? -0.771 11.982 13.901 1.00 92.38 113 HIS A O 1
ATOM 896 N N . GLU A 1 114 ? -1.833 10.922 12.233 1.00 92.00 114 GLU A N 1
ATOM 897 C CA . GLU A 1 114 ? -2.847 10.289 13.086 1.00 92.00 114 GLU A CA 1
ATOM 898 C C . GLU A 1 114 ? -2.385 8.945 13.675 1.00 92.00 114 GLU A C 1
ATOM 900 O O . GLU A 1 114 ? -3.057 8.397 14.553 1.00 92.00 114 GLU A O 1
ATOM 905 N N . ALA A 1 115 ? -1.251 8.396 13.222 1.00 89.62 115 ALA A N 1
ATOM 906 C CA . ALA A 1 115 ? -0.734 7.128 13.718 1.00 89.62 115 ALA A CA 1
ATOM 907 C C . ALA A 1 115 ? -0.425 7.198 15.220 1.00 89.62 115 ALA A C 1
ATOM 909 O O . ALA A 1 115 ? 0.412 7.969 15.691 1.00 89.62 115 ALA A O 1
ATOM 910 N N . ASN A 1 116 ? -1.060 6.303 15.974 1.00 85.38 116 ASN A N 1
ATOM 911 C CA . ASN A 1 116 ? -0.810 6.099 17.401 1.00 85.38 116 ASN A CA 1
ATOM 912 C C . ASN A 1 116 ? 0.248 5.011 17.677 1.00 85.38 116 ASN A C 1
ATOM 914 O O . ASN A 1 116 ? 0.492 4.670 18.833 1.00 85.38 116 ASN A O 1
ATOM 918 N N . ASN A 1 117 ? 0.852 4.443 16.629 1.00 84.06 117 ASN A N 1
ATOM 919 C CA . ASN A 1 117 ? 1.827 3.363 16.707 1.00 84.06 117 ASN A CA 1
ATOM 920 C C . ASN A 1 117 ? 2.884 3.476 15.599 1.00 84.06 117 ASN A C 1
ATOM 922 O O . ASN A 1 117 ? 2.652 4.072 14.547 1.00 84.06 117 ASN A O 1
ATOM 926 N N . MET A 1 118 ? 4.050 2.871 15.834 1.00 85.44 118 MET A N 1
ATOM 927 C CA . MET A 1 118 ? 5.181 2.954 14.907 1.00 85.44 118 MET A CA 1
ATOM 928 C C . MET A 1 118 ? 4.942 2.182 13.604 1.00 85.44 118 MET A C 1
ATOM 930 O O . MET A 1 118 ? 5.448 2.590 12.565 1.00 85.44 118 MET A O 1
ATOM 934 N N . THR A 1 119 ? 4.155 1.100 13.625 1.00 88.44 119 THR A N 1
ATOM 935 C CA . THR A 1 119 ? 3.864 0.303 12.423 1.00 88.44 119 THR A CA 1
ATOM 936 C C . THR A 1 119 ? 3.155 1.139 11.359 1.00 88.44 119 THR A C 1
ATOM 938 O O . THR A 1 119 ? 3.560 1.116 10.200 1.00 88.44 119 THR A O 1
ATOM 941 N N . ASP A 1 120 ? 2.144 1.915 11.750 1.00 89.44 120 ASP A N 1
ATOM 942 C CA . ASP A 1 120 ? 1.373 2.740 10.817 1.00 89.44 120 ASP A CA 1
ATOM 943 C C . ASP A 1 120 ? 2.139 3.983 10.364 1.00 89.44 120 ASP A C 1
ATOM 945 O O . ASP A 1 120 ? 2.068 4.335 9.183 1.00 89.44 120 ASP A O 1
ATOM 949 N N . ALA A 1 121 ? 2.903 4.610 11.268 1.00 91.19 121 ALA A N 1
ATOM 950 C CA . ALA A 1 121 ? 3.757 5.748 10.935 1.00 91.19 121 ALA A CA 1
ATOM 951 C C . ALA A 1 121 ? 4.863 5.346 9.946 1.00 91.19 121 ALA A C 1
ATOM 953 O O . ALA A 1 121 ? 5.054 6.006 8.925 1.00 91.19 121 ALA A O 1
ATOM 954 N N . LEU A 1 122 ? 5.550 4.226 10.199 1.00 91.19 122 LEU A N 1
ATOM 955 C CA . LEU A 1 122 ? 6.609 3.731 9.321 1.00 91.19 122 LEU A CA 1
ATOM 956 C C . LEU A 1 122 ? 6.049 3.257 7.977 1.00 91.19 122 LEU A C 1
ATOM 958 O O . LEU A 1 122 ? 6.681 3.483 6.946 1.00 91.19 122 LEU A O 1
ATOM 962 N N . ALA A 1 123 ? 4.860 2.644 7.958 1.00 92.88 123 ALA A N 1
ATOM 963 C CA . ALA A 1 123 ? 4.194 2.264 6.714 1.00 92.88 123 ALA A CA 1
ATOM 964 C C . ALA A 1 123 ? 3.864 3.489 5.847 1.00 92.88 123 ALA A C 1
ATOM 966 O O . ALA A 1 123 ? 4.136 3.466 4.646 1.00 92.88 123 ALA A O 1
ATOM 967 N N . ALA A 1 124 ? 3.344 4.562 6.450 1.00 94.62 124 ALA A N 1
ATOM 968 C CA . ALA A 1 124 ? 3.076 5.819 5.758 1.00 94.62 124 ALA A CA 1
ATOM 969 C C . ALA A 1 124 ? 4.366 6.470 5.237 1.00 94.62 124 ALA A C 1
ATOM 971 O O . ALA A 1 124 ? 4.460 6.786 4.053 1.00 94.62 124 ALA A O 1
ATOM 972 N N . LEU A 1 125 ? 5.396 6.587 6.079 1.00 94.25 125 LEU A N 1
ATOM 973 C CA . LEU A 1 125 ? 6.687 7.145 5.673 1.00 94.25 125 LEU A CA 1
ATOM 974 C C . LEU A 1 125 ? 7.320 6.349 4.523 1.00 94.25 125 LEU A C 1
ATOM 976 O O . LEU A 1 125 ? 7.739 6.922 3.519 1.00 94.25 125 LEU A O 1
ATOM 980 N N . SER A 1 126 ? 7.326 5.019 4.633 1.00 93.38 126 SER A N 1
ATOM 981 C CA . SER A 1 126 ? 7.841 4.128 3.588 1.00 93.38 126 SER A CA 1
ATOM 982 C C . SER A 1 126 ? 7.081 4.303 2.274 1.00 93.38 126 SER A C 1
ATOM 984 O O . SER A 1 126 ? 7.690 4.305 1.206 1.00 93.38 126 SER A O 1
ATOM 986 N N . ALA A 1 127 ? 5.758 4.478 2.340 1.00 94.25 127 ALA A N 1
ATOM 987 C CA . ALA A 1 127 ? 4.930 4.724 1.168 1.00 94.25 127 ALA A CA 1
ATOM 988 C C . ALA A 1 127 ? 5.229 6.092 0.528 1.00 94.25 127 ALA A C 1
ATOM 990 O O . ALA A 1 127 ? 5.370 6.166 -0.693 1.00 94.25 127 ALA A O 1
ATOM 991 N N . ALA A 1 128 ? 5.413 7.148 1.332 1.00 94.88 128 ALA A N 1
ATOM 992 C CA . ALA A 1 128 ? 5.811 8.472 0.842 1.00 94.88 128 ALA A CA 1
ATOM 993 C C . ALA A 1 128 ? 7.168 8.439 0.128 1.00 94.88 128 ALA A C 1
ATOM 995 O O . ALA A 1 128 ? 7.321 9.031 -0.941 1.00 94.88 128 ALA A O 1
ATOM 996 N N . VAL A 1 129 ? 8.144 7.724 0.697 1.00 94.25 129 VAL A N 1
ATOM 997 C CA . VAL A 1 129 ? 9.474 7.548 0.099 1.00 94.25 129 VAL A CA 1
ATOM 998 C C . VAL A 1 129 ? 9.383 6.762 -1.206 1.00 94.25 129 VAL A C 1
ATOM 1000 O O . VAL A 1 129 ? 9.923 7.208 -2.218 1.00 94.25 129 VAL A O 1
ATOM 1003 N N . ALA A 1 130 ? 8.671 5.632 -1.205 1.00 91.62 130 ALA A N 1
ATOM 1004 C CA . ALA A 1 130 ? 8.551 4.761 -2.371 1.00 91.62 130 ALA A CA 1
ATOM 1005 C C . ALA A 1 130 ? 7.851 5.449 -3.553 1.00 91.62 130 ALA A C 1
ATOM 1007 O O . ALA A 1 130 ? 8.310 5.335 -4.686 1.00 91.62 130 ALA A O 1
ATOM 1008 N N . ALA A 1 131 ? 6.770 6.189 -3.294 1.00 92.38 131 ALA A N 1
ATOM 1009 C CA . ALA A 1 131 ? 6.024 6.903 -4.327 1.00 92.38 131 ALA A CA 1
ATOM 1010 C C . ALA A 1 131 ? 6.569 8.313 -4.630 1.00 92.38 131 ALA A C 1
ATOM 1012 O O . ALA A 1 131 ? 6.051 8.982 -5.524 1.00 92.38 131 ALA A O 1
ATOM 1013 N N . GLN A 1 132 ? 7.619 8.754 -3.924 1.00 93.31 132 GLN A N 1
ATOM 1014 C CA . GLN A 1 132 ? 8.225 10.088 -4.046 1.00 93.31 132 GLN A CA 1
ATOM 1015 C C . GLN A 1 132 ? 7.198 11.220 -3.867 1.00 93.31 132 GLN A C 1
ATOM 1017 O O . GLN A 1 132 ? 7.164 12.182 -4.637 1.00 93.31 132 GLN A O 1
ATOM 1022 N N . LEU A 1 133 ? 6.335 11.086 -2.856 1.00 93.88 133 LEU A N 1
ATOM 1023 C CA . LEU A 1 133 ? 5.254 12.038 -2.603 1.00 93.88 133 LEU A CA 1
ATOM 1024 C C . LEU A 1 133 ? 5.784 13.394 -2.107 1.00 93.88 133 LEU A C 1
ATOM 1026 O O . LEU A 1 133 ? 6.815 13.431 -1.431 1.00 93.88 133 LEU A O 1
ATOM 1030 N N . PRO A 1 134 ? 5.067 14.504 -2.371 1.00 94.44 134 PRO A N 1
ATOM 1031 C CA . PRO A 1 134 ? 5.437 15.834 -1.880 1.00 94.44 134 PRO A CA 1
ATOM 1032 C C . PRO A 1 134 ? 5.659 15.907 -0.363 1.00 94.44 134 PRO A C 1
ATOM 1034 O O . PRO A 1 134 ? 6.574 16.593 0.089 1.00 94.44 134 PRO A O 1
ATOM 1037 N N . CYS A 1 135 ? 4.865 15.180 0.428 1.00 92.56 135 CYS A N 1
ATOM 1038 C CA . CYS A 1 135 ? 4.996 15.142 1.882 1.00 92.56 135 CYS A CA 1
ATOM 1039 C C . CYS A 1 135 ? 6.267 14.437 2.379 1.00 92.56 135 CYS A C 1
ATOM 1041 O O . CYS A 1 135 ? 6.642 14.649 3.529 1.00 92.56 135 CYS A O 1
ATOM 1043 N N . ARG A 1 136 ? 6.959 13.641 1.546 1.00 93.69 136 ARG A N 1
ATOM 1044 C CA . ARG A 1 136 ? 8.094 12.789 1.950 1.00 93.69 136 ARG A CA 1
ATOM 1045 C C . ARG A 1 136 ? 9.124 13.526 2.801 1.00 93.69 136 ARG A C 1
ATOM 1047 O O . ARG A 1 136 ? 9.454 13.048 3.878 1.00 93.69 136 ARG A O 1
ATOM 1054 N N . ASP A 1 137 ? 9.634 14.656 2.318 1.00 91.75 137 ASP A N 1
ATOM 1055 C CA . ASP A 1 137 ? 10.745 15.357 2.977 1.00 91.75 137 ASP A CA 1
ATOM 1056 C C . ASP A 1 137 ? 10.320 15.936 4.333 1.00 91.75 137 ASP A C 1
ATOM 1058 O O . ASP A 1 137 ? 11.078 15.870 5.298 1.00 91.75 137 ASP A O 1
ATOM 1062 N N . ALA A 1 138 ? 9.082 16.431 4.428 1.00 93.25 138 ALA A N 1
ATOM 1063 C CA . ALA A 1 138 ? 8.503 16.895 5.687 1.00 93.25 138 ALA A CA 1
ATOM 1064 C C . ALA A 1 138 ? 8.341 15.734 6.680 1.00 93.25 138 ALA A C 1
ATOM 1066 O O . ALA A 1 138 ? 8.811 15.826 7.810 1.00 93.25 138 ALA A O 1
ATOM 1067 N N . LEU A 1 139 ? 7.756 14.613 6.238 1.00 92.69 139 LEU A N 1
ATOM 1068 C CA . LEU A 1 139 ? 7.547 13.442 7.094 1.00 92.69 139 LEU A CA 1
ATOM 1069 C C . LEU A 1 139 ? 8.870 12.803 7.542 1.00 92.69 139 LEU A C 1
ATOM 1071 O O . LEU A 1 139 ? 8.966 12.344 8.676 1.00 92.69 139 LEU A O 1
ATOM 1075 N N . MET A 1 140 ? 9.892 12.771 6.677 1.00 90.44 140 MET A N 1
ATOM 1076 C CA . MET A 1 140 ? 11.226 12.278 7.041 1.00 90.44 140 MET A CA 1
ATOM 1077 C C . MET A 1 140 ? 11.877 13.167 8.098 1.00 90.44 140 MET A C 1
ATOM 1079 O O . MET A 1 140 ? 12.396 12.630 9.070 1.00 90.44 140 MET A O 1
ATOM 1083 N N . GLN A 1 141 ? 11.811 14.494 7.947 1.00 90.19 141 GLN A N 1
ATOM 1084 C CA . GLN A 1 141 ? 12.355 15.414 8.948 1.00 90.19 141 GLN A CA 1
ATOM 1085 C C . GLN A 1 141 ? 11.616 15.289 10.284 1.00 90.19 141 GLN A C 1
ATOM 1087 O O . GLN A 1 141 ? 12.249 15.224 11.330 1.00 90.19 141 GLN A O 1
ATOM 1092 N N . GLU A 1 142 ? 10.284 15.204 10.263 1.00 89.56 142 GLU A N 1
ATOM 1093 C CA . GLU A 1 142 ? 9.491 15.017 11.482 1.00 89.56 142 GLU A CA 1
ATOM 1094 C C . GLU A 1 142 ? 9.771 13.677 12.164 1.00 89.56 142 GLU A C 1
ATOM 1096 O O . GLU A 1 142 ? 9.781 13.592 13.393 1.00 89.56 142 GLU A O 1
ATOM 1101 N N . TYR A 1 143 ? 9.979 12.617 11.379 1.00 85.56 143 TYR A N 1
ATOM 1102 C CA . TYR A 1 143 ? 10.368 11.318 11.907 1.00 85.56 143 TYR A CA 1
ATOM 1103 C C . TYR A 1 143 ? 11.752 11.392 12.555 1.00 85.56 143 TYR A C 1
ATOM 1105 O O . TYR A 1 143 ? 11.901 10.951 13.692 1.00 85.56 143 TYR A O 1
ATOM 1113 N N . ASP A 1 144 ? 12.727 11.993 11.874 1.00 84.00 144 ASP A N 1
ATOM 1114 C CA . ASP A 1 144 ? 14.077 12.187 12.396 1.00 84.00 144 ASP A CA 1
ATOM 1115 C C . ASP A 1 144 ? 14.035 12.985 13.707 1.00 84.00 144 ASP A C 1
ATOM 1117 O O . ASP A 1 144 ? 14.386 12.460 14.757 1.00 84.00 144 ASP A O 1
ATOM 1121 N N . ASP A 1 145 ? 13.427 14.174 13.718 1.00 83.06 145 ASP A N 1
ATOM 1122 C CA . ASP A 1 145 ? 13.309 15.027 14.911 1.00 83.06 145 ASP A CA 1
ATOM 1123 C C . ASP A 1 145 ? 12.635 14.319 16.105 1.00 83.06 145 ASP A C 1
ATOM 1125 O O . ASP A 1 145 ? 12.971 14.571 17.268 1.00 83.06 145 ASP A O 1
ATOM 1129 N N . LYS A 1 146 ? 11.668 13.433 15.835 1.00 75.06 146 LYS A N 1
ATOM 1130 C CA . LYS A 1 146 ? 10.904 12.710 16.861 1.00 75.06 146 LYS A CA 1
ATOM 1131 C C . LYS A 1 146 ? 11.623 11.465 17.380 1.00 75.06 146 LYS A C 1
ATOM 1133 O O . LYS A 1 146 ? 11.448 11.131 18.553 1.00 75.06 146 LYS A O 1
ATOM 1138 N N . TRP A 1 147 ? 12.400 10.785 16.539 1.00 70.75 147 TRP A N 1
ATOM 1139 C CA . TRP A 1 147 ? 12.998 9.480 16.842 1.00 70.75 147 TRP A CA 1
ATOM 1140 C C . TRP A 1 147 ? 14.530 9.493 16.938 1.00 70.75 147 TRP A C 1
ATOM 1142 O O . TRP A 1 147 ? 15.096 8.490 17.363 1.00 70.75 147 TRP A O 1
ATOM 1152 N N . HIS A 1 148 ? 15.206 10.624 16.697 1.00 62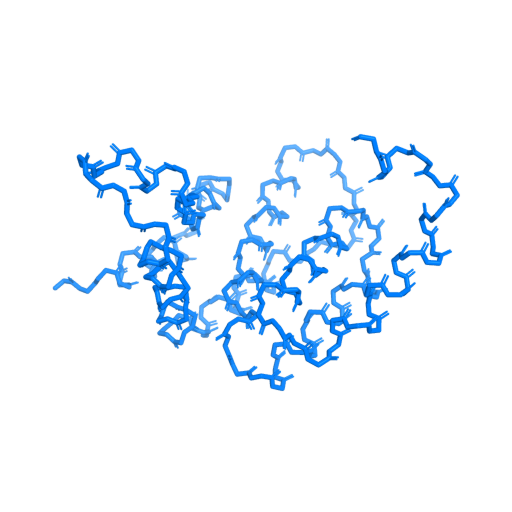.53 148 HIS A N 1
ATOM 1153 C CA . HIS A 1 148 ? 16.668 10.756 16.828 1.00 62.53 148 HIS A CA 1
ATOM 1154 C C . HIS A 1 148 ? 17.201 10.407 18.236 1.00 62.53 148 HIS A C 1
ATOM 1156 O O . HIS A 1 148 ? 18.389 10.135 18.414 1.00 62.53 148 HIS A O 1
ATOM 1162 N N . LEU A 1 149 ? 16.330 10.439 19.255 1.00 53.28 149 LEU A N 1
ATOM 1163 C CA . LEU A 1 149 ? 16.637 10.093 20.648 1.00 53.28 149 LEU A CA 1
ATOM 1164 C C . LEU A 1 149 ? 16.401 8.610 20.990 1.00 53.28 149 LEU A C 1
ATOM 1166 O O . LEU A 1 149 ? 16.830 8.168 22.056 1.00 53.28 149 LEU A O 1
ATOM 1170 N N . ASP A 1 150 ? 15.750 7.845 20.112 1.00 57.22 150 ASP A N 1
ATOM 1171 C CA . ASP A 1 150 ? 15.432 6.429 20.304 1.00 57.22 150 ASP A CA 1
ATOM 1172 C C . ASP A 1 150 ? 16.384 5.585 19.432 1.00 57.22 150 ASP A C 1
ATOM 1174 O O . ASP A 1 150 ? 16.060 5.137 18.334 1.00 57.22 150 ASP A O 1
ATOM 1178 N N . GLY A 1 151 ? 17.626 5.422 19.910 1.00 49.31 151 GLY A N 1
ATOM 1179 C CA . GLY A 1 151 ? 18.782 4.878 19.171 1.00 49.31 151 GLY A CA 1
ATOM 1180 C C . GLY A 1 151 ? 18.710 3.408 18.718 1.00 49.31 151 GLY A C 1
ATOM 1181 O O . GLY A 1 151 ? 19.748 2.802 18.469 1.00 49.31 151 GLY A O 1
ATOM 1182 N N . LEU A 1 152 ? 17.515 2.821 18.633 1.00 56.34 152 LEU A N 1
ATOM 1183 C CA . LEU A 1 152 ? 17.248 1.542 17.963 1.00 56.34 152 LEU A CA 1
ATOM 1184 C C . LEU A 1 152 ? 16.893 1.713 16.475 1.00 56.34 152 LEU A C 1
ATOM 1186 O O . LEU A 1 152 ? 16.836 0.718 15.761 1.00 56.34 152 LEU A O 1
ATOM 1190 N N . VAL A 1 153 ? 16.643 2.944 16.015 1.00 51.53 153 VAL A N 1
ATOM 1191 C CA . VAL A 1 153 ? 16.253 3.240 14.623 1.00 51.53 153 VAL A CA 1
ATOM 1192 C C . VAL A 1 153 ? 17.465 3.351 13.675 1.00 51.53 153 VAL A C 1
ATOM 1194 O O . VAL A 1 153 ? 17.309 3.150 12.475 1.00 51.53 153 VAL A O 1
ATOM 1197 N N . ASP A 1 154 ? 18.675 3.542 14.216 1.00 38.94 154 ASP A N 1
ATOM 1198 C CA . ASP A 1 154 ? 19.944 3.664 13.465 1.00 38.94 154 ASP A CA 1
ATOM 1199 C C . ASP A 1 154 ? 20.882 2.436 13.595 1.00 38.94 154 ASP A C 1
ATOM 1201 O O . ASP A 1 154 ? 22.085 2.536 13.341 1.00 38.94 154 ASP A O 1
ATOM 1205 N N . GLY A 1 155 ? 20.363 1.283 14.038 1.00 34.78 155 GLY A N 1
ATOM 1206 C CA . GLY A 1 155 ? 21.150 0.068 14.321 1.00 34.78 155 GLY A CA 1
ATOM 1207 C C . GLY A 1 155 ? 21.177 -0.966 13.204 1.00 34.78 155 GLY A C 1
ATOM 1208 O O . GLY A 1 155 ? 20.080 -1.423 12.817 1.00 34.78 155 GLY A O 1
#

pLDDT: mean 88.39, std 10.42, range [34.78, 95.69]

Solvent-accessible surface area (backbone atoms only — not comparable to full-atom values): 8622 Å² total; per-residue (Å²): 136,60,73,63,56,59,56,49,50,54,74,69,40,87,83,58,54,45,50,58,44,22,54,72,63,50,72,78,50,67,65,63,53,37,74,75,41,99,71,73,55,71,65,60,46,48,52,51,53,50,52,51,42,34,51,48,15,61,79,38,42,69,59,37,52,50,49,31,61,71,37,65,69,96,71,94,61,99,40,72,68,53,45,20,31,46,48,29,22,48,40,29,45,50,27,43,31,45,34,59,64,70,63,17,36,52,52,34,50,48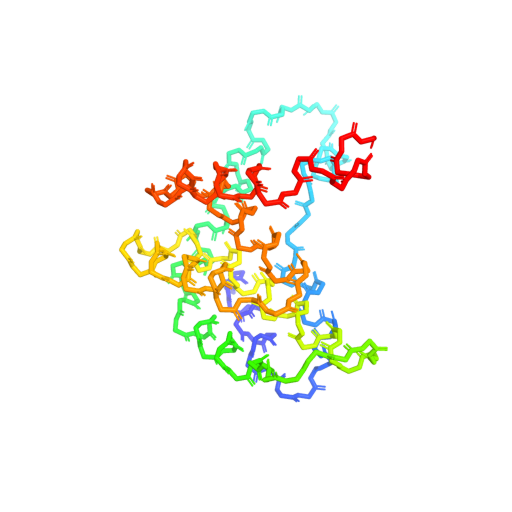,41,36,75,70,40,92,48,67,69,50,25,50,47,21,51,51,26,24,57,74,49,66,34,85,52,29,67,60,54,50,51,53,48,44,75,71,42,73,83,50,75,73,81,85,110